Protein AF-A0A3D4A740-F1 (afdb_monomer)

Sequence (119 aa):
MRQAYQTVLFDRQKVVVRFELNVTKEKKTIYECRATPVDTNEVTMMVSSVAIEDNQPRNITGREAECLRHLIGGLHTKGIAKAMNVKTTTINTYKQRLKEKLGVDSLAGLIAWGCRHLV

Nearest PDB structures (foldseek):
  1je8-assembly2_E  TM=8.783E-01  e=1.869E-03  Escherichia coli
  7ve5-assembly1_B  TM=9.487E-01  e=5.055E-03  Staphylococcus aureus
  7x1k-assembly1_B  TM=9.678E-01  e=7.615E-03  Listeria monocytogenes
  7dwm-assembly1_B  TM=5.418E-01  e=6.651E-05  Hapunavirus VP882
  6cbq-assembly1_A  TM=8.648E-01  e=2.926E-02  Pseudomonas aeruginosa

pLDDT: mean 74.57, std 20.04, range [27.8, 98.25]

Mean predicted aligned error: 14.2 Å

Structure (mmCIF, N/CA/C/O backbone):
data_AF-A0A3D4A740-F1
#
_entry.id   AF-A0A3D4A740-F1
#
loop_
_atom_site.group_PDB
_atom_site.id
_atom_site.type_symbol
_atom_site.label_atom_id
_atom_site.label_alt_id
_atom_site.label_comp_id
_atom_site.label_asym_id
_atom_site.label_entity_id
_atom_site.label_seq_id
_atom_site.pdbx_PDB_ins_code
_atom_site.Cartn_x
_atom_site.Cartn_y
_atom_site.Cartn_z
_atom_site.occupancy
_atom_site.B_iso_or_equiv
_atom_site.auth_seq_id
_atom_site.auth_comp_id
_atom_site.auth_asym_id
_atom_site.auth_atom_id
_atom_site.pdbx_PDB_model_num
ATOM 1 N N . MET A 1 1 ? -37.750 21.328 15.761 1.00 37.72 1 MET A N 1
ATOM 2 C CA . MET A 1 1 ? -37.797 19.963 16.337 1.00 37.72 1 MET A CA 1
ATOM 3 C C . MET A 1 1 ? -37.589 18.962 15.206 1.00 37.72 1 MET A C 1
ATOM 5 O O . MET A 1 1 ? -38.012 19.238 14.095 1.00 37.72 1 MET A O 1
ATOM 9 N N . ARG A 1 2 ? -36.838 17.892 15.474 1.00 36.72 2 ARG A N 1
ATOM 10 C CA . ARG A 1 2 ? -36.145 16.997 14.528 1.00 36.72 2 ARG A CA 1
ATOM 11 C C . ARG A 1 2 ? -37.059 16.377 13.452 1.00 36.72 2 ARG A C 1
ATOM 13 O O . ARG A 1 2 ? -37.824 15.472 13.754 1.00 36.72 2 ARG A 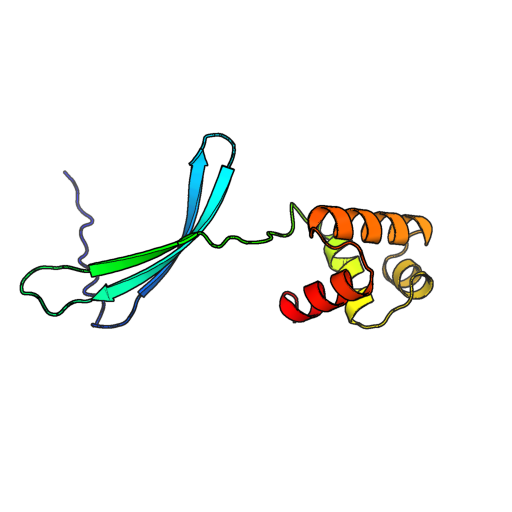O 1
ATOM 20 N N . GLN A 1 3 ? -36.912 16.809 12.199 1.00 40.47 3 GLN A N 1
ATOM 21 C CA . GLN A 1 3 ? -37.347 16.063 11.014 1.00 40.47 3 GLN A CA 1
ATOM 22 C C . GLN A 1 3 ? -36.110 15.438 10.369 1.00 40.47 3 GLN A C 1
ATOM 24 O O . GLN A 1 3 ? -35.310 16.167 9.796 1.00 40.47 3 GLN A O 1
ATOM 29 N N . ALA A 1 4 ? -35.941 14.122 10.520 1.00 27.80 4 ALA A N 1
ATOM 30 C CA . ALA A 1 4 ? -35.197 13.244 9.603 1.00 27.80 4 ALA A CA 1
ATOM 31 C C . ALA A 1 4 ? -35.180 11.801 10.148 1.00 27.80 4 ALA A C 1
ATOM 33 O O . ALA A 1 4 ? -34.136 11.165 10.229 1.00 27.80 4 ALA A O 1
ATOM 34 N N . TYR A 1 5 ? -36.338 11.271 10.544 1.00 35.66 5 TYR A N 1
ATOM 35 C CA . TYR A 1 5 ? -36.530 9.820 10.589 1.00 35.66 5 TYR A CA 1
ATOM 36 C C . TYR A 1 5 ? -37.303 9.474 9.328 1.00 35.66 5 TYR A C 1
ATOM 38 O O . TYR A 1 5 ? -38.471 9.103 9.366 1.00 35.66 5 TYR A O 1
ATOM 46 N N . GLN A 1 6 ? -36.676 9.716 8.177 1.00 34.28 6 GLN A N 1
ATOM 47 C CA . GLN A 1 6 ? -37.124 9.039 6.979 1.00 34.28 6 GLN A CA 1
ATOM 48 C C . GLN A 1 6 ? -36.745 7.590 7.243 1.00 34.28 6 GLN A C 1
ATOM 50 O O . GLN A 1 6 ? -35.576 7.221 7.152 1.00 34.28 6 GLN A O 1
ATOM 55 N N . THR A 1 7 ? -37.716 6.825 7.739 1.00 41.31 7 THR A N 1
ATOM 56 C CA . THR A 1 7 ? -37.649 5.377 7.820 1.00 41.31 7 THR A CA 1
ATOM 57 C C . THR A 1 7 ? -37.305 4.930 6.415 1.00 41.31 7 THR A C 1
ATOM 59 O O . THR A 1 7 ? -38.169 4.848 5.544 1.00 41.31 7 THR A O 1
ATOM 62 N N . VAL A 1 8 ? -36.014 4.726 6.162 1.00 43.22 8 VAL A N 1
ATOM 63 C CA . VAL A 1 8 ? -35.575 3.902 5.057 1.00 43.22 8 VAL A CA 1
ATOM 64 C C . VAL A 1 8 ? -36.129 2.549 5.460 1.00 43.22 8 VAL A C 1
ATOM 66 O O . VAL A 1 8 ? -35.555 1.853 6.292 1.00 43.22 8 VAL A O 1
ATOM 69 N N . LEU A 1 9 ? -37.344 2.249 5.004 1.00 45.50 9 LEU A N 1
ATOM 70 C CA . LEU A 1 9 ? -37.853 0.895 4.947 1.00 45.50 9 LEU A CA 1
ATOM 71 C C . LEU A 1 9 ? -36.880 0.202 4.002 1.00 45.50 9 LEU A C 1
ATOM 73 O O . LEU A 1 9 ? -37.057 0.207 2.790 1.00 45.50 9 LEU A O 1
ATOM 77 N N . PHE A 1 10 ? -35.754 -0.243 4.561 1.00 53.28 10 PHE A N 1
ATOM 78 C CA . PHE A 1 10 ? -34.806 -1.102 3.887 1.00 53.28 10 PHE A CA 1
ATOM 79 C C . PHE A 1 10 ? -35.656 -2.258 3.398 1.00 53.28 10 PHE A C 1
ATOM 81 O O . PHE A 1 10 ? -36.291 -2.907 4.224 1.00 53.28 10 PHE A O 1
ATOM 88 N N . ASP A 1 11 ? -35.767 -2.393 2.079 1.00 55.94 11 ASP A N 1
ATOM 89 C CA . ASP A 1 11 ? -36.795 -3.128 1.327 1.00 55.94 11 ASP A CA 1
ATOM 90 C C . ASP A 1 11 ? -36.714 -4.654 1.537 1.00 55.94 11 ASP A C 1
ATOM 92 O O . ASP A 1 11 ? -36.533 -5.443 0.616 1.00 55.94 11 ASP A O 1
ATOM 96 N N . ARG A 1 12 ? -36.635 -5.072 2.803 1.00 57.72 12 ARG A N 1
ATOM 97 C CA . ARG A 1 12 ? -36.072 -6.334 3.293 1.00 57.72 12 ARG A CA 1
ATOM 98 C C . ARG A 1 12 ? -34.690 -6.678 2.721 1.00 57.72 12 ARG A C 1
ATOM 100 O O . ARG A 1 12 ? -34.198 -7.791 2.893 1.00 57.72 12 ARG A O 1
ATOM 107 N N . GLN A 1 13 ? -34.027 -5.719 2.079 1.00 59.94 13 GLN A N 1
ATOM 108 C CA . GLN A 1 13 ? -32.718 -5.911 1.483 1.00 59.94 13 GLN A CA 1
ATOM 109 C C . GLN A 1 13 ? -31.620 -5.758 2.530 1.00 59.94 13 GLN A C 1
ATOM 111 O O . GLN A 1 13 ? -31.665 -4.898 3.412 1.00 59.94 13 GLN A O 1
ATOM 116 N N . LYS A 1 14 ? -30.602 -6.607 2.405 1.00 58.19 14 LYS A N 1
ATOM 117 C CA . LYS A 1 14 ? -29.389 -6.533 3.213 1.00 58.19 14 LYS A CA 1
ATOM 118 C C . LYS A 1 14 ? -28.687 -5.200 2.969 1.00 58.19 14 LYS A C 1
ATOM 120 O O . LYS A 1 14 ? -28.406 -4.843 1.828 1.00 58.19 14 LYS A O 1
ATOM 125 N N . VAL A 1 15 ? -28.316 -4.526 4.051 1.00 66.81 15 VAL A N 1
ATOM 126 C CA . VAL A 1 15 ? -27.573 -3.266 3.994 1.00 66.81 15 VAL A 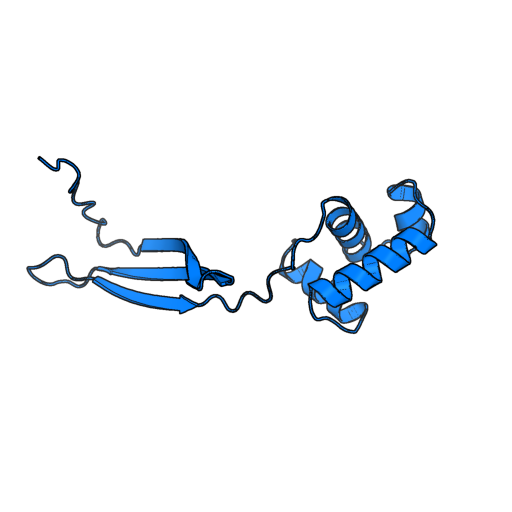CA 1
ATOM 127 C C . VAL A 1 15 ? -26.148 -3.522 4.447 1.00 66.81 15 VAL A C 1
ATOM 129 O O . VAL A 1 15 ? -25.911 -4.123 5.498 1.00 66.81 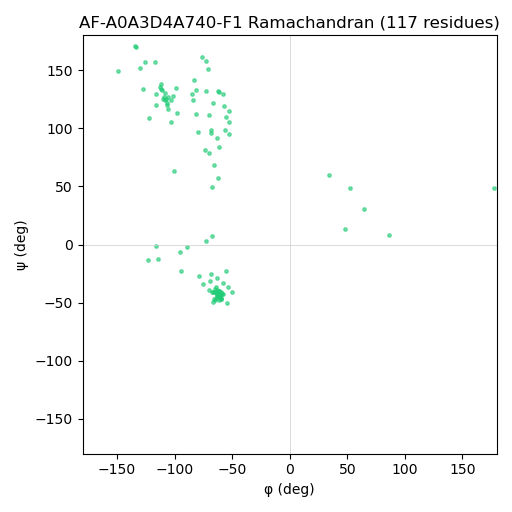15 VAL A O 1
ATOM 132 N N . VAL A 1 16 ? -25.190 -3.055 3.654 1.00 58.81 16 VAL A N 1
ATOM 133 C CA . VAL A 1 16 ? -23.776 -3.047 4.028 1.00 58.81 16 VAL A CA 1
ATOM 134 C C . VAL A 1 16 ? -23.326 -1.598 4.095 1.00 58.81 16 VAL A C 1
ATOM 136 O O . VAL A 1 16 ? -23.398 -0.881 3.101 1.00 58.81 16 VAL A O 1
ATOM 139 N N . VAL A 1 17 ? -22.872 -1.167 5.270 1.00 67.25 17 VAL A N 1
ATOM 140 C CA . VAL A 1 17 ? -22.371 0.192 5.498 1.00 67.25 17 VAL A CA 1
ATOM 141 C C . VAL A 1 17 ? -20.899 0.107 5.872 1.00 67.25 17 VAL A C 1
ATOM 143 O O . VAL A 1 17 ? -20.524 -0.645 6.772 1.00 67.25 17 VAL A O 1
ATOM 146 N N . ARG A 1 18 ? -20.068 0.891 5.183 1.00 63.03 18 ARG A N 1
ATOM 147 C CA . ARG A 1 18 ? -18.654 1.085 5.514 1.00 63.03 18 ARG A CA 1
ATOM 148 C C . ARG A 1 18 ? -18.462 2.492 6.042 1.00 63.03 18 ARG A C 1
ATOM 150 O O . ARG A 1 18 ? -18.868 3.445 5.383 1.00 63.03 18 ARG A O 1
ATOM 157 N N . PHE A 1 19 ? -17.864 2.623 7.217 1.00 61.53 19 PHE A N 1
ATOM 158 C CA . PHE A 1 19 ? -17.618 3.930 7.816 1.00 61.53 19 PHE A CA 1
ATOM 159 C C . PHE A 1 19 ? -16.356 3.929 8.679 1.00 61.53 19 PHE A C 1
ATOM 161 O O . PHE A 1 19 ? -15.977 2.913 9.263 1.00 61.53 19 PHE A O 1
ATOM 168 N N . GLU A 1 20 ? -15.696 5.086 8.733 1.00 63.19 20 GLU A N 1
ATOM 169 C CA . GLU A 1 20 ? -14.556 5.343 9.613 1.00 63.19 20 GLU A CA 1
ATOM 170 C C . GLU A 1 20 ? -15.049 5.764 10.999 1.00 63.19 20 GLU A C 1
ATOM 172 O O . GLU A 1 20 ? -15.766 6.756 11.137 1.00 63.19 20 GLU A O 1
ATOM 177 N N . LEU A 1 21 ? -14.618 5.049 12.037 1.00 69.75 21 LEU A N 1
ATOM 178 C CA . LEU A 1 21 ? -14.822 5.440 13.429 1.00 69.75 21 LEU A CA 1
ATOM 179 C C . LEU A 1 21 ? -13.490 5.833 14.064 1.00 69.75 21 LEU A C 1
ATOM 181 O O . LEU A 1 21 ? -12.510 5.090 13.998 1.00 69.75 21 LEU A O 1
ATOM 185 N N . ASN A 1 22 ? -13.478 6.973 14.754 1.00 67.75 22 ASN A N 1
ATOM 186 C CA . ASN A 1 22 ? -12.419 7.292 15.708 1.00 67.75 22 ASN A CA 1
ATOM 187 C C . ASN A 1 22 ? -12.722 6.529 17.004 1.00 67.75 22 ASN A C 1
ATOM 189 O O . ASN A 1 22 ? -13.546 6.970 17.802 1.00 67.75 22 ASN A O 1
ATOM 193 N N . VAL A 1 23 ? -12.103 5.363 17.188 1.00 65.62 23 VAL A N 1
ATOM 194 C CA . VAL A 1 23 ? -12.317 4.530 18.387 1.00 65.62 23 VAL A CA 1
ATOM 195 C C . VAL A 1 23 ? -11.576 5.130 19.583 1.00 65.62 23 VAL A C 1
ATOM 197 O O . VAL A 1 23 ? -12.052 5.084 20.713 1.00 65.62 23 VAL A O 1
ATOM 200 N N . THR A 1 24 ? -10.422 5.747 19.326 1.00 62.94 24 THR A N 1
ATOM 201 C CA . THR A 1 24 ? -9.674 6.567 20.286 1.00 62.94 24 THR A CA 1
ATOM 202 C C . THR A 1 24 ? -9.232 7.867 19.612 1.00 62.94 24 THR A C 1
ATOM 204 O O . THR A 1 24 ? -9.343 8.005 18.393 1.00 62.94 24 THR A O 1
ATOM 207 N N . LYS A 1 25 ? -8.694 8.824 20.385 1.00 60.25 25 LYS A N 1
ATOM 208 C CA . LYS A 1 25 ? -8.155 10.089 19.844 1.00 60.25 25 LYS A CA 1
ATOM 209 C C . LYS A 1 25 ? -7.088 9.889 18.757 1.00 60.25 25 LYS A C 1
ATOM 211 O O . LYS A 1 25 ? -6.883 10.787 17.950 1.00 60.25 25 LYS A O 1
ATOM 216 N N . GLU A 1 26 ? -6.430 8.733 18.740 1.00 54.38 26 GLU A N 1
ATOM 217 C CA . GLU A 1 26 ? -5.280 8.450 17.875 1.00 54.38 26 GLU A CA 1
ATOM 218 C C . GLU A 1 26 ? -5.550 7.353 16.838 1.00 54.38 26 GLU A C 1
ATOM 220 O O . GLU A 1 26 ? -4.766 7.189 15.905 1.00 54.38 26 GLU A O 1
ATOM 225 N N . LYS A 1 27 ? -6.649 6.596 16.970 1.00 53.47 27 LYS A N 1
ATOM 226 C CA . LYS A 1 27 ? -6.921 5.425 16.131 1.00 53.47 27 LYS A CA 1
ATOM 227 C C . LYS A 1 27 ? -8.253 5.552 15.401 1.00 53.47 27 LYS A C 1
ATOM 229 O O . LYS A 1 27 ? -9.328 5.412 15.992 1.00 53.47 27 LYS A O 1
ATOM 234 N N . LYS A 1 28 ? -8.150 5.752 14.088 1.00 63.56 28 LYS A N 1
ATOM 235 C CA . LYS A 1 28 ? -9.233 5.536 13.128 1.00 63.56 28 LYS A CA 1
ATOM 236 C C . LYS A 1 28 ? -9.263 4.073 12.713 1.00 63.56 28 LYS A C 1
ATOM 238 O O . LYS A 1 28 ? -8.237 3.538 12.303 1.00 63.56 28 LYS A O 1
ATOM 243 N N . THR A 1 29 ? -10.434 3.456 12.786 1.00 61.34 29 THR A N 1
ATOM 244 C CA . THR A 1 29 ? -10.661 2.092 12.302 1.00 61.34 29 THR A CA 1
ATOM 245 C C . THR A 1 29 ? -11.863 2.105 11.364 1.00 61.34 29 THR A C 1
ATOM 247 O O . THR A 1 29 ? -12.892 2.708 11.682 1.00 61.34 29 THR A O 1
ATOM 250 N N . ILE A 1 30 ? -11.739 1.454 10.206 1.00 65.62 30 ILE A N 1
ATOM 251 C CA . ILE A 1 30 ? -12.872 1.233 9.306 1.00 65.62 30 ILE A CA 1
ATOM 252 C C . ILE A 1 30 ? -13.668 0.037 9.812 1.00 65.62 30 ILE A C 1
ATOM 254 O O . ILE A 1 30 ? -13.115 -1.020 10.116 1.00 65.62 30 ILE A O 1
ATOM 258 N N . TYR A 1 31 ? -14.982 0.201 9.864 1.00 67.38 31 TYR A N 1
ATOM 259 C CA . TYR A 1 31 ? -15.905 -0.872 10.189 1.00 67.38 31 TYR A CA 1
ATOM 260 C C . TYR A 1 31 ? -16.754 -1.209 8.969 1.00 67.38 31 TYR A C 1
ATOM 262 O O . TYR A 1 31 ? -17.264 -0.317 8.287 1.00 67.38 31 TYR A O 1
ATOM 270 N N . GLU A 1 32 ? -16.910 -2.508 8.706 1.00 66.31 32 GLU A N 1
ATOM 271 C CA . GLU A 1 32 ? -17.982 -3.010 7.852 1.00 66.31 32 GLU A CA 1
ATOM 272 C C . GLU A 1 32 ? -19.114 -3.477 8.766 1.00 66.31 32 GLU A C 1
ATOM 274 O O . GLU A 1 32 ? -18.975 -4.441 9.524 1.00 66.31 32 GLU A O 1
ATOM 279 N N . CYS A 1 33 ? -20.241 -2.777 8.694 1.00 68.69 33 CYS A N 1
ATOM 280 C CA . CYS A 1 33 ? -21.463 -3.171 9.370 1.00 68.69 33 CYS A CA 1
ATOM 281 C C . CYS A 1 33 ? -22.404 -3.808 8.364 1.00 68.69 33 CYS A C 1
ATOM 283 O O . CYS A 1 33 ? -22.727 -3.229 7.324 1.00 68.69 33 CYS A O 1
ATOM 285 N N . ARG A 1 34 ? -22.870 -5.006 8.704 1.00 65.31 34 ARG A N 1
ATOM 286 C CA . ARG A 1 34 ? -23.930 -5.693 7.973 1.00 65.31 34 ARG A CA 1
ATOM 287 C C . ARG A 1 34 ? -25.181 -5.634 8.826 1.00 65.31 34 ARG A C 1
ATOM 289 O O . ARG A 1 34 ? -25.173 -6.134 9.950 1.00 65.31 34 ARG A O 1
ATOM 296 N N . ALA A 1 35 ? -26.224 -5.017 8.289 1.00 71.81 35 ALA A N 1
ATOM 297 C CA . ALA A 1 35 ? -27.538 -4.999 8.902 1.00 71.81 35 ALA A CA 1
ATOM 298 C C . ALA A 1 35 ? -28.469 -5.888 8.080 1.00 71.81 35 ALA A C 1
ATOM 300 O O . ALA A 1 35 ? -28.610 -5.711 6.864 1.00 71.81 35 ALA A O 1
ATOM 301 N N . THR A 1 36 ? -29.074 -6.864 8.752 1.00 66.00 36 THR A N 1
ATOM 302 C CA . THR A 1 36 ? -30.130 -7.694 8.169 1.00 66.00 36 THR A CA 1
ATOM 303 C C . THR A 1 36 ? -31.440 -7.327 8.860 1.00 66.00 36 THR A C 1
ATOM 305 O O . THR A 1 36 ? -31.472 -7.344 10.097 1.00 66.00 36 THR A O 1
ATOM 308 N N . PRO A 1 37 ? -32.489 -6.950 8.108 1.00 61.66 37 PRO A N 1
ATOM 309 C CA . PRO A 1 37 ? -33.800 -6.714 8.693 1.00 61.66 37 PRO A CA 1
ATOM 310 C C . PRO A 1 37 ? -34.317 -8.020 9.303 1.00 61.66 37 PRO A C 1
ATOM 312 O O . PRO A 1 37 ? -34.225 -9.076 8.677 1.00 61.66 37 PRO A O 1
ATOM 315 N N . VAL A 1 38 ? -34.811 -7.952 10.537 1.00 63.38 38 VAL A N 1
ATOM 316 C CA . VAL A 1 38 ? -35.468 -9.077 11.209 1.00 63.38 38 VAL A CA 1
ATOM 317 C C . VAL A 1 38 ? -36.973 -8.869 11.069 1.00 63.38 38 VAL A C 1
ATOM 319 O O . VAL A 1 38 ? -37.452 -7.751 11.247 1.00 63.38 38 VAL A O 1
ATOM 322 N N . ASP A 1 39 ? -37.719 -9.917 10.715 1.00 60.09 39 ASP A N 1
ATOM 323 C CA . ASP A 1 39 ? -39.183 -9.852 10.636 1.00 60.09 39 ASP A CA 1
ATOM 324 C C . ASP A 1 39 ? -39.777 -9.830 12.055 1.00 60.09 39 ASP A C 1
ATOM 326 O O . ASP A 1 39 ? -40.191 -10.847 12.611 1.00 60.09 39 ASP A O 1
ATOM 330 N N . THR A 1 40 ? -39.788 -8.648 12.661 1.00 58.72 40 THR A N 1
ATOM 331 C CA . THR A 1 40 ? -40.476 -8.337 13.916 1.00 58.72 40 THR A CA 1
ATOM 332 C C . THR A 1 40 ? -41.407 -7.141 13.702 1.00 58.72 40 THR A C 1
ATOM 334 O O . THR A 1 40 ? -41.209 -6.338 12.794 1.00 58.72 40 THR A O 1
ATOM 337 N N . ASN A 1 41 ? -42.436 -6.989 14.546 1.00 57.97 41 ASN A N 1
ATOM 338 C CA . ASN A 1 41 ? -43.373 -5.847 14.503 1.00 57.97 41 ASN A CA 1
ATOM 339 C C . ASN A 1 41 ? -42.728 -4.495 14.891 1.00 57.97 41 ASN A C 1
ATOM 341 O O . ASN A 1 41 ? -43.416 -3.486 15.025 1.00 57.97 41 ASN A O 1
ATOM 345 N N . GLU A 1 42 ? -41.409 -4.471 15.063 1.00 52.88 42 GLU A N 1
ATOM 346 C CA . GLU A 1 42 ? -40.591 -3.310 15.379 1.00 52.88 42 GLU A CA 1
ATOM 347 C C . GLU A 1 42 ? -39.421 -3.268 14.391 1.00 52.88 42 GLU A C 1
ATOM 349 O O . GLU A 1 42 ? -38.988 -4.306 13.894 1.00 52.88 42 GLU A O 1
ATOM 354 N N . VAL A 1 43 ? -38.889 -2.076 14.099 1.00 54.47 43 VAL A N 1
ATOM 355 C CA . VAL A 1 43 ? -37.701 -1.916 13.241 1.00 54.47 43 VAL A CA 1
ATOM 356 C C . VAL A 1 43 ? -36.473 -2.433 14.000 1.00 54.47 43 VAL A C 1
ATOM 358 O O . VAL A 1 43 ? -35.703 -1.667 14.575 1.00 54.47 43 VAL A O 1
ATOM 361 N N . THR A 1 44 ? -36.310 -3.754 14.042 1.00 52.12 44 THR A N 1
ATOM 362 C CA . THR A 1 44 ? -35.207 -4.443 14.709 1.00 52.12 44 THR A CA 1
ATOM 363 C C . THR A 1 44 ? -34.208 -4.914 13.657 1.00 52.12 44 THR A C 1
ATOM 365 O O . THR A 1 44 ? -34.546 -5.629 12.714 1.00 52.12 44 THR A O 1
ATOM 368 N N . MET A 1 45 ? -32.948 -4.509 13.805 1.00 59.00 45 MET A N 1
ATOM 369 C CA . MET A 1 45 ? -31.852 -4.980 12.961 1.00 59.00 45 MET A CA 1
ATOM 370 C C . MET A 1 45 ? -30.901 -5.829 13.783 1.00 59.00 45 MET A C 1
ATOM 372 O O . MET A 1 45 ? -30.457 -5.410 14.851 1.00 59.00 45 MET A O 1
ATOM 376 N N . MET A 1 46 ? -30.510 -6.982 13.243 1.00 49.31 46 MET A N 1
ATOM 377 C CA . MET A 1 46 ? -29.308 -7.649 13.722 1.00 49.31 46 MET A CA 1
ATOM 378 C C . MET A 1 46 ? -28.112 -6.980 13.048 1.00 49.31 46 MET A C 1
ATOM 380 O O . MET A 1 46 ? -27.950 -7.055 11.826 1.00 49.31 46 MET A O 1
ATOM 384 N N . VAL A 1 47 ? -27.307 -6.285 13.850 1.00 57.59 47 VAL A N 1
ATOM 385 C CA . VAL A 1 47 ? -26.097 -5.601 13.394 1.00 57.59 47 VAL A CA 1
ATOM 386 C C . VAL A 1 47 ? -24.893 -6.399 13.861 1.00 57.59 47 VAL A C 1
ATOM 388 O O . VAL A 1 47 ? -24.646 -6.526 15.056 1.00 57.59 47 VAL A O 1
ATOM 391 N N . SER A 1 48 ? -24.122 -6.915 12.909 1.00 53.66 48 SER A N 1
ATOM 392 C CA . SER A 1 48 ? -22.781 -7.430 13.177 1.00 53.66 48 SER A CA 1
ATOM 393 C C . SER A 1 48 ? -21.766 -6.446 12.609 1.00 53.66 48 SER A C 1
ATOM 395 O O . SER A 1 48 ? -21.780 -6.173 11.403 1.00 53.66 48 SER A O 1
ATOM 397 N N . SER A 1 49 ? -20.888 -5.931 13.464 1.00 52.44 49 SER A N 1
ATOM 398 C CA . SER A 1 49 ? -19.732 -5.138 13.057 1.00 52.44 49 SER A CA 1
ATOM 399 C C . SER A 1 49 ? -18.477 -5.980 13.199 1.00 52.44 49 SER A C 1
ATOM 401 O O . SER A 1 49 ? -18.199 -6.494 14.284 1.00 52.44 49 SER A O 1
ATOM 403 N N . VAL A 1 50 ? -17.696 -6.076 12.132 1.00 58.34 50 VAL A N 1
ATOM 404 C CA . VAL A 1 50 ? -16.328 -6.583 12.219 1.00 58.34 50 VAL A CA 1
ATOM 405 C C . VAL A 1 50 ? -15.428 -5.370 12.042 1.00 58.34 50 VAL A C 1
ATOM 407 O O . VAL A 1 50 ? -15.594 -4.611 11.082 1.00 58.34 50 VAL A O 1
ATOM 410 N N . ALA A 1 51 ? -14.523 -5.143 12.999 1.00 53.31 51 ALA A N 1
ATOM 411 C CA . ALA A 1 51 ? -13.417 -4.233 12.753 1.00 53.31 51 ALA A CA 1
ATOM 412 C C . ALA A 1 51 ? -12.712 -4.785 11.524 1.00 53.31 51 ALA A C 1
ATOM 414 O O . ALA A 1 51 ? -12.263 -5.933 11.542 1.00 53.31 51 ALA A O 1
ATOM 415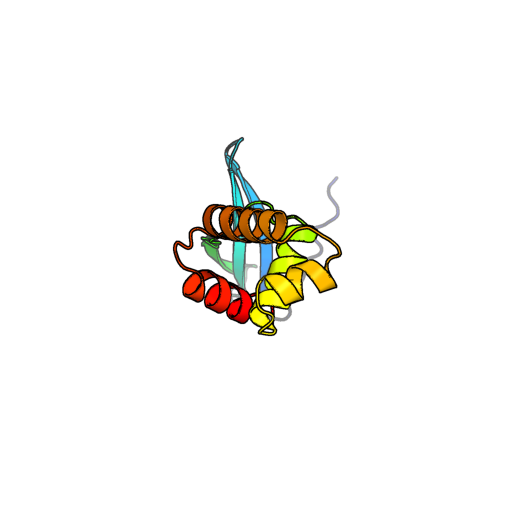 N N . ILE A 1 52 ? -12.659 -4.009 10.446 1.00 57.06 52 ILE A N 1
ATOM 416 C CA . ILE A 1 52 ? -11.740 -4.368 9.388 1.00 57.06 52 ILE A CA 1
ATOM 417 C C . ILE A 1 52 ? -10.387 -4.128 10.048 1.00 57.06 52 ILE A C 1
ATOM 419 O O . ILE A 1 52 ? -9.955 -2.984 10.201 1.00 57.06 52 ILE A O 1
ATOM 423 N N . GLU A 1 53 ? -9.763 -5.207 10.537 1.00 51.03 53 GLU A N 1
ATOM 424 C CA . GLU A 1 53 ? -8.324 -5.273 10.775 1.00 51.03 53 GLU A CA 1
ATOM 425 C C . GLU A 1 53 ? -7.675 -5.187 9.409 1.00 51.03 53 GLU A C 1
ATOM 427 O O . GLU A 1 53 ? -7.173 -6.127 8.801 1.00 51.03 53 GLU A O 1
ATOM 432 N N . ASP A 1 54 ? -7.841 -4.003 8.867 1.00 47.62 54 ASP A N 1
ATOM 433 C CA . ASP A 1 54 ? -7.278 -3.588 7.645 1.00 47.62 54 ASP A CA 1
ATOM 434 C C . ASP A 1 54 ? -5.811 -3.479 8.033 1.00 47.62 54 ASP A C 1
ATOM 436 O O . ASP A 1 54 ? -5.405 -2.662 8.871 1.00 47.62 54 ASP A O 1
ATOM 440 N N . ASN A 1 55 ? -5.012 -4.383 7.475 1.00 46.19 55 ASN A N 1
ATOM 441 C CA . ASN A 1 55 ? -3.590 -4.172 7.290 1.00 46.19 55 ASN A CA 1
ATOM 442 C C . ASN A 1 55 ? -3.433 -2.964 6.347 1.00 46.19 55 ASN A C 1
ATOM 444 O O . ASN A 1 55 ? -2.891 -3.097 5.246 1.00 46.19 55 ASN A O 1
ATOM 448 N N . GLN A 1 56 ? -4.017 -1.818 6.747 1.00 50.25 56 GLN A N 1
ATOM 449 C CA . GLN A 1 56 ? -4.223 -0.662 5.910 1.00 50.25 56 GLN A CA 1
ATOM 450 C C . GLN A 1 56 ? -2.856 -0.282 5.431 1.00 50.25 56 GLN A C 1
ATOM 452 O O . GLN A 1 56 ? -1.957 -0.121 6.265 1.00 50.25 56 GLN A O 1
ATOM 457 N N . PRO A 1 57 ? -2.695 -0.098 4.119 1.00 50.78 57 PRO A N 1
ATOM 458 C CA . PRO A 1 57 ? -1.509 0.524 3.599 1.00 50.78 57 PRO A CA 1
ATOM 459 C C . PRO A 1 57 ? -1.371 1.888 4.262 1.00 50.78 57 PRO A C 1
ATOM 461 O O . PRO A 1 57 ? -2.025 2.854 3.871 1.00 50.78 57 PRO A O 1
ATOM 464 N N . ARG A 1 58 ? -0.529 1.948 5.298 1.00 59.91 58 ARG A N 1
ATOM 465 C CA . ARG A 1 58 ? -0.233 3.152 6.068 1.00 59.91 58 ARG A CA 1
ATOM 466 C C . ARG A 1 58 ? 0.172 4.231 5.076 1.00 59.91 58 ARG A C 1
ATOM 468 O O . ARG A 1 58 ? 1.275 4.153 4.548 1.00 59.91 58 ARG A O 1
ATOM 475 N N . ASN A 1 59 ? -0.696 5.206 4.799 1.00 71.06 59 ASN A N 1
ATOM 476 C CA . ASN A 1 59 ? -0.407 6.379 3.965 1.00 71.06 59 ASN A CA 1
ATOM 477 C C . ASN A 1 59 ? 0.560 6.092 2.794 1.00 71.06 59 ASN A C 1
ATOM 479 O O . ASN A 1 59 ? 1.664 6.653 2.732 1.00 71.06 59 ASN A O 1
ATOM 483 N N . ILE A 1 60 ? 0.198 5.178 1.885 1.00 86.12 60 ILE A N 1
ATOM 484 C CA . ILE A 1 60 ? 0.963 5.010 0.644 1.00 86.12 60 ILE A CA 1
ATOM 485 C C . ILE A 1 60 ? 0.780 6.280 -0.186 1.00 86.12 60 ILE A C 1
ATOM 487 O O . ILE A 1 60 ? -0.332 6.680 -0.520 1.00 86.12 60 ILE A O 1
ATOM 491 N N . THR A 1 61 ? 1.889 6.933 -0.508 1.00 88.19 61 THR A N 1
ATOM 492 C CA . THR A 1 61 ? 1.893 8.133 -1.348 1.00 88.19 61 THR A CA 1
ATOM 493 C C . THR A 1 61 ? 1.612 7.767 -2.805 1.00 88.19 61 THR A C 1
ATOM 495 O O . THR A 1 61 ? 1.890 6.649 -3.241 1.00 88.19 61 THR A O 1
ATOM 498 N 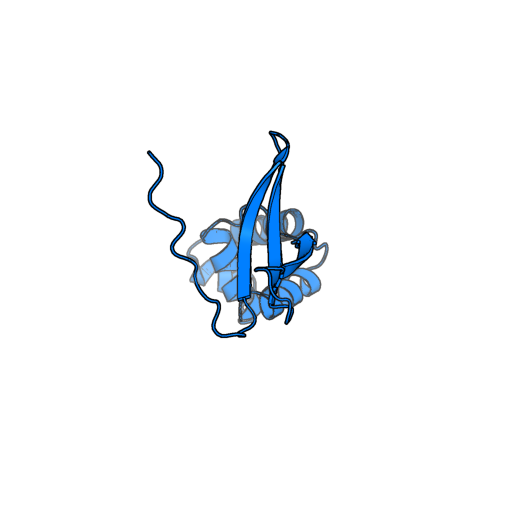N . GLY A 1 62 ? 1.146 8.728 -3.610 1.00 89.06 62 GLY A N 1
ATOM 499 C CA . GLY A 1 62 ? 0.899 8.495 -5.040 1.00 89.06 62 GLY A CA 1
ATOM 500 C C . GLY A 1 62 ? 2.112 7.919 -5.790 1.00 89.06 62 GLY A C 1
ATOM 501 O O . GLY A 1 62 ? 1.949 7.027 -6.620 1.00 89.06 62 GLY A O 1
ATOM 502 N N . ARG A 1 63 ? 3.333 8.353 -5.437 1.00 93.81 63 ARG A N 1
ATOM 503 C CA . ARG A 1 63 ? 4.589 7.841 -6.016 1.00 93.81 63 ARG A CA 1
ATOM 504 C C . ARG A 1 63 ? 4.910 6.407 -5.597 1.00 93.81 63 ARG A C 1
ATOM 506 O O . ARG A 1 63 ? 5.374 5.620 -6.415 1.00 93.81 63 ARG A O 1
ATOM 513 N N . GLU A 1 64 ? 4.657 6.046 -4.344 1.00 93.62 64 GLU A N 1
ATOM 514 C CA . GLU A 1 64 ? 4.836 4.667 -3.877 1.00 93.62 64 GLU A CA 1
ATOM 515 C C . GLU A 1 64 ? 3.812 3.729 -4.538 1.00 93.62 64 GLU A C 1
ATOM 517 O O . GLU A 1 64 ? 4.181 2.645 -4.987 1.00 93.62 64 GLU A O 1
ATOM 522 N N . ALA A 1 65 ? 2.557 4.167 -4.690 1.00 92.44 65 ALA A N 1
ATOM 523 C CA . ALA A 1 65 ? 1.528 3.410 -5.405 1.00 92.44 65 ALA A CA 1
ATOM 524 C C . ALA A 1 65 ? 1.871 3.222 -6.895 1.00 92.44 65 ALA A C 1
ATOM 526 O O . ALA A 1 65 ? 1.702 2.133 -7.438 1.00 92.44 65 ALA A O 1
ATOM 527 N N . GLU A 1 66 ? 2.392 4.259 -7.556 1.00 95.56 66 GLU A N 1
ATOM 528 C CA . GLU A 1 66 ? 2.895 4.185 -8.934 1.00 95.56 66 GLU A CA 1
ATOM 529 C C . GLU A 1 66 ? 4.038 3.164 -9.070 1.00 95.56 66 GLU A C 1
ATOM 531 O O . GLU A 1 66 ? 3.987 2.286 -9.933 1.00 95.56 66 GLU A O 1
ATOM 536 N N . CYS A 1 67 ? 5.020 3.204 -8.161 1.00 96.50 67 CYS A N 1
ATOM 537 C CA . CYS A 1 67 ? 6.105 2.223 -8.112 1.00 96.50 67 CYS A CA 1
ATOM 538 C C . CYS A 1 67 ? 5.581 0.790 -7.932 1.00 96.50 67 CYS A C 1
ATOM 540 O O . CYS A 1 67 ? 6.080 -0.134 -8.578 1.00 96.50 67 CYS A O 1
ATOM 542 N N . LEU A 1 68 ? 4.593 0.595 -7.054 1.00 94.81 68 LEU A N 1
ATOM 543 C CA . LEU A 1 68 ? 3.997 -0.713 -6.797 1.00 94.81 68 LEU A CA 1
ATOM 544 C C . LEU A 1 68 ? 3.246 -1.245 -8.025 1.00 94.81 68 LEU A C 1
ATOM 546 O O . LEU A 1 68 ? 3.409 -2.416 -8.358 1.00 94.81 68 LEU A O 1
ATOM 550 N N . ARG A 1 69 ? 2.511 -0.391 -8.751 1.00 95.12 69 ARG A N 1
ATOM 551 C CA . ARG A 1 69 ? 1.839 -0.763 -10.010 1.00 95.12 69 ARG A CA 1
ATOM 552 C C . ARG A 1 69 ? 2.822 -1.244 -11.077 1.00 95.12 69 ARG A C 1
ATOM 554 O O . ARG A 1 69 ? 2.606 -2.287 -11.686 1.00 95.12 69 ARG A O 1
ATOM 561 N N . HIS A 1 70 ? 3.930 -0.532 -11.278 1.00 97.12 70 HIS A N 1
ATOM 562 C CA . HIS A 1 70 ? 4.959 -0.994 -12.213 1.00 97.12 70 HIS A CA 1
ATOM 563 C C . HIS A 1 70 ? 5.602 -2.311 -11.769 1.00 97.12 70 HIS A C 1
ATOM 565 O O . HIS A 1 70 ? 5.916 -3.155 -12.606 1.00 97.12 70 HIS A O 1
ATOM 571 N N . LEU A 1 71 ? 5.783 -2.496 -10.459 1.00 95.25 71 LEU A N 1
ATOM 572 C CA . LEU A 1 71 ? 6.345 -3.721 -9.906 1.00 95.25 71 LEU A CA 1
ATOM 573 C C . LEU A 1 71 ? 5.437 -4.937 -10.148 1.00 95.25 71 LEU A C 1
ATOM 575 O O . LEU A 1 71 ? 5.934 -5.956 -10.619 1.00 95.25 71 LEU A O 1
ATOM 579 N N . ILE A 1 72 ? 4.132 -4.838 -9.868 1.00 95.44 72 ILE A N 1
ATOM 580 C CA . ILE A 1 72 ? 3.178 -5.932 -10.140 1.00 95.44 72 ILE A CA 1
ATOM 581 C C . ILE A 1 72 ? 2.979 -6.164 -11.643 1.00 95.44 72 ILE A C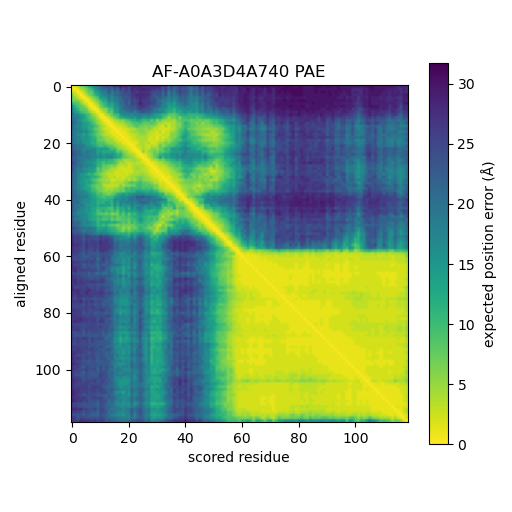 1
ATOM 583 O O . ILE A 1 72 ? 2.718 -7.286 -12.058 1.00 95.44 72 ILE A O 1
ATOM 587 N N . GLY A 1 73 ? 3.199 -5.132 -12.464 1.00 94.06 73 GLY A N 1
ATOM 588 C CA . GLY A 1 73 ? 3.278 -5.243 -13.923 1.00 94.06 73 GLY A CA 1
ATOM 589 C C . GLY A 1 73 ? 4.561 -5.908 -14.444 1.00 94.06 73 GLY A C 1
ATOM 590 O O . GLY A 1 73 ? 4.760 -5.970 -15.653 1.00 94.06 73 GLY A O 1
ATOM 591 N N . GLY A 1 74 ? 5.452 -6.377 -13.563 1.00 95.00 74 GLY A N 1
ATOM 592 C CA . GLY A 1 74 ? 6.644 -7.145 -13.931 1.00 95.00 74 GLY A CA 1
ATOM 593 C C . GLY A 1 74 ? 7.875 -6.312 -14.298 1.00 95.00 74 GLY A C 1
ATOM 594 O O . GLY A 1 74 ? 8.884 -6.870 -14.735 1.00 95.00 74 GLY A O 1
ATOM 595 N N . LEU A 1 75 ? 7.855 -4.986 -14.115 1.00 96.75 75 LEU A N 1
ATOM 596 C CA . LEU A 1 75 ? 9.037 -4.168 -14.389 1.00 96.75 75 LEU A CA 1
ATOM 597 C C . LEU A 1 75 ? 10.111 -4.389 -13.313 1.00 96.75 75 LEU A C 1
ATOM 599 O O . LEU A 1 75 ? 9.879 -4.287 -12.108 1.00 96.75 75 LEU A O 1
ATOM 603 N N . HIS A 1 76 ? 11.347 -4.611 -13.756 1.00 94.81 76 HIS A N 1
ATOM 604 C CA . HIS A 1 76 ? 12.515 -4.652 -12.878 1.00 94.81 76 HIS A CA 1
ATOM 605 C C . HIS A 1 76 ? 12.942 -3.231 -12.462 1.00 94.81 76 HIS A C 1
ATOM 607 O O . HIS A 1 76 ? 12.611 -2.249 -13.121 1.00 94.81 76 HIS A O 1
ATOM 613 N N . THR A 1 77 ? 13.730 -3.093 -11.386 1.00 96.06 77 THR A N 1
ATOM 614 C CA . THR A 1 77 ? 14.072 -1.792 -10.764 1.00 96.06 77 THR A CA 1
ATOM 615 C C . THR A 1 77 ? 14.577 -0.727 -11.750 1.00 96.06 77 THR A C 1
ATOM 617 O O . THR A 1 77 ? 14.174 0.427 -11.642 1.00 96.06 77 THR A O 1
ATOM 620 N N . LYS A 1 78 ? 15.426 -1.091 -12.726 1.00 97.31 78 LYS A N 1
ATOM 621 C CA . LYS A 1 78 ? 15.898 -0.153 -13.765 1.00 97.31 78 LYS A CA 1
ATOM 622 C C . LYS A 1 78 ? 14.768 0.303 -14.697 1.00 97.31 78 LYS A C 1
ATOM 624 O O . LYS A 1 78 ? 14.691 1.486 -15.011 1.00 97.31 78 LYS A O 1
ATOM 629 N N . GLY A 1 79 ? 13.884 -0.611 -15.094 1.00 98.19 79 GLY A N 1
ATOM 630 C CA . GLY A 1 79 ? 12.698 -0.301 -15.892 1.00 98.19 79 GLY A CA 1
ATOM 631 C C . GLY A 1 79 ? 11.738 0.638 -15.163 1.00 98.19 79 GLY A C 1
ATOM 632 O O . GLY A 1 79 ? 11.323 1.639 -15.738 1.00 98.19 79 GLY A O 1
ATOM 633 N N . ILE A 1 80 ? 11.466 0.380 -13.879 1.00 98.12 80 ILE A N 1
ATOM 634 C CA . ILE A 1 80 ? 10.629 1.261 -13.044 1.00 98.12 80 ILE A CA 1
ATOM 635 C C . ILE A 1 80 ? 11.263 2.653 -12.920 1.00 98.12 80 ILE A C 1
ATOM 637 O O . ILE A 1 80 ? 10.585 3.659 -13.095 1.00 98.12 80 ILE A O 1
ATOM 641 N N . ALA A 1 81 ? 12.572 2.721 -12.662 1.00 98.25 81 ALA A N 1
ATOM 642 C CA . ALA A 1 81 ? 13.298 3.984 -12.544 1.00 98.25 81 ALA A CA 1
ATOM 643 C C . ALA A 1 81 ? 13.184 4.831 -13.823 1.00 98.25 81 ALA A C 1
ATOM 645 O O . ALA A 1 81 ? 12.914 6.028 -13.747 1.00 98.25 81 ALA A O 1
ATOM 646 N N . LYS A 1 82 ? 13.313 4.190 -14.994 1.00 98.25 82 LYS A N 1
ATOM 647 C CA . LYS A 1 82 ? 13.113 4.834 -16.297 1.00 98.25 82 LYS A CA 1
ATOM 648 C C . LYS A 1 82 ? 11.666 5.301 -16.485 1.00 98.25 82 LYS A C 1
ATOM 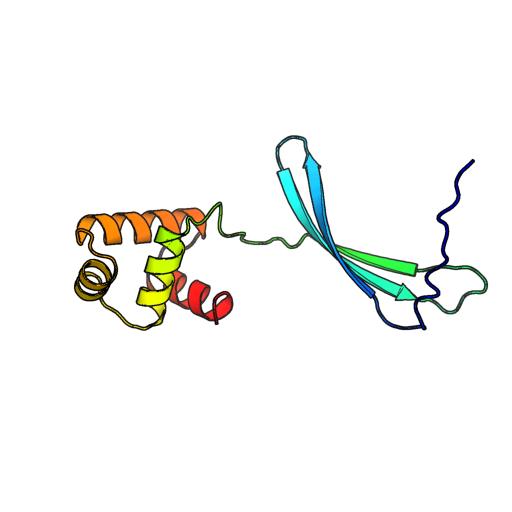650 O O . LYS A 1 82 ? 11.465 6.434 -16.903 1.00 98.25 82 LYS A O 1
ATOM 655 N N . ALA A 1 83 ? 10.682 4.460 -16.161 1.00 97.88 83 ALA A N 1
ATOM 656 C CA . ALA A 1 83 ? 9.261 4.786 -16.307 1.00 97.88 83 ALA A CA 1
ATOM 657 C C . ALA A 1 83 ? 8.838 5.973 -15.425 1.00 97.88 83 ALA A C 1
ATOM 659 O O . ALA A 1 83 ? 8.115 6.853 -15.876 1.00 97.88 83 ALA A O 1
ATOM 660 N N . MET A 1 84 ? 9.347 6.031 -14.194 1.00 97.31 84 MET A N 1
ATOM 661 C CA . MET A 1 84 ? 9.026 7.082 -13.223 1.00 97.31 84 MET A CA 1
ATOM 662 C C . MET A 1 84 ? 9.948 8.311 -13.308 1.00 97.31 84 MET A C 1
ATOM 664 O O . MET A 1 84 ? 9.758 9.259 -12.548 1.00 97.31 84 MET A O 1
ATOM 668 N N . ASN A 1 85 ? 10.954 8.299 -14.190 1.00 97.50 85 ASN A N 1
ATOM 669 C CA . ASN A 1 85 ? 11.985 9.335 -14.315 1.00 97.50 85 ASN A CA 1
ATOM 670 C C . ASN A 1 85 ? 12.700 9.668 -12.984 1.00 97.50 85 ASN A C 1
ATOM 672 O O . ASN A 1 85 ? 12.838 10.827 -12.592 1.00 97.50 85 ASN A O 1
ATOM 676 N N . VAL A 1 86 ? 13.147 8.636 -12.262 1.00 97.56 86 VAL A N 1
ATOM 677 C CA . VAL A 1 86 ? 13.895 8.763 -10.996 1.00 97.56 86 VAL A CA 1
ATOM 678 C C . VAL A 1 86 ? 15.122 7.854 -10.984 1.00 97.56 86 VAL A C 1
ATOM 680 O O . VAL A 1 86 ? 15.291 6.985 -11.837 1.00 97.56 86 VAL A O 1
ATOM 683 N N . LYS A 1 87 ? 16.003 8.018 -9.991 1.00 97.88 87 LYS A N 1
ATOM 684 C CA . LYS A 1 87 ? 17.158 7.128 -9.813 1.00 97.88 87 LYS A CA 1
ATOM 685 C C . LYS A 1 87 ? 16.708 5.746 -9.326 1.00 97.88 87 LYS A C 1
ATOM 687 O O . LYS A 1 87 ? 15.736 5.608 -8.586 1.00 97.88 87 LYS A O 1
ATOM 692 N N . THR A 1 88 ? 17.473 4.711 -9.665 1.00 97.56 88 THR A N 1
ATOM 693 C CA . THR A 1 88 ? 17.249 3.339 -9.171 1.00 97.56 88 THR A CA 1
ATOM 694 C C . THR A 1 88 ? 17.274 3.250 -7.644 1.00 97.56 88 THR A C 1
ATOM 696 O O . THR A 1 88 ? 16.516 2.478 -7.062 1.00 97.56 88 THR A O 1
ATOM 699 N N . THR A 1 89 ? 18.091 4.076 -6.985 1.00 97.38 89 THR A N 1
ATOM 700 C CA . THR A 1 89 ? 18.130 4.199 -5.523 1.00 97.38 89 THR A CA 1
ATOM 701 C C . THR A 1 89 ? 16.797 4.679 -4.954 1.00 97.38 89 THR A C 1
ATOM 703 O O . THR A 1 89 ? 16.332 4.116 -3.971 1.00 97.38 89 THR A O 1
ATOM 706 N N . THR A 1 90 ? 16.128 5.632 -5.611 1.00 97.75 90 THR A N 1
ATOM 707 C CA . THR A 1 90 ? 14.794 6.111 -5.219 1.00 97.75 90 THR A CA 1
ATOM 708 C C . THR A 1 90 ? 13.755 4.992 -5.278 1.00 97.75 90 THR A C 1
ATOM 710 O O . THR A 1 90 ? 12.944 4.864 -4.366 1.00 97.75 90 THR A O 1
ATOM 713 N N . ILE A 1 91 ? 13.813 4.130 -6.299 1.00 97.88 91 ILE A N 1
ATOM 714 C CA . ILE A 1 91 ? 12.930 2.957 -6.392 1.00 97.88 91 ILE A CA 1
ATOM 715 C C . ILE A 1 91 ? 13.189 1.971 -5.249 1.00 97.88 91 ILE A C 1
ATOM 717 O O . ILE A 1 91 ? 12.240 1.452 -4.665 1.00 97.88 91 ILE A O 1
ATOM 721 N N . ASN A 1 92 ? 14.452 1.730 -4.888 1.00 97.12 92 ASN A N 1
ATOM 722 C CA . ASN A 1 92 ? 14.776 0.894 -3.729 1.00 97.12 92 ASN A CA 1
ATOM 723 C C . ASN A 1 92 ? 14.224 1.503 -2.429 1.00 97.12 92 ASN A C 1
ATOM 725 O O . ASN A 1 92 ? 13.626 0.782 -1.632 1.00 97.12 92 ASN A O 1
ATOM 729 N N . THR A 1 93 ? 14.331 2.825 -2.257 1.00 97.25 93 THR A N 1
ATOM 730 C CA . THR A 1 93 ? 13.724 3.543 -1.128 1.00 97.25 93 THR A CA 1
ATOM 731 C C . THR A 1 93 ? 12.202 3.382 -1.103 1.00 97.25 93 THR A C 1
ATOM 733 O O . THR A 1 93 ? 11.642 3.107 -0.045 1.00 97.25 93 THR A O 1
ATOM 736 N N . TYR A 1 94 ? 11.515 3.509 -2.244 1.00 96.44 94 TYR A N 1
ATOM 737 C CA . TYR A 1 94 ? 10.065 3.296 -2.315 1.00 96.44 94 TYR A CA 1
ATOM 738 C C . TYR A 1 94 ? 9.673 1.860 -1.968 1.00 96.44 94 TYR A C 1
ATOM 740 O O . TYR A 1 94 ? 8.753 1.667 -1.182 1.00 96.44 94 TYR A O 1
ATOM 748 N N . LYS A 1 95 ? 10.394 0.851 -2.474 1.00 95.50 95 LYS A N 1
ATOM 749 C CA . LYS A 1 95 ? 10.153 -0.560 -2.128 1.00 95.50 95 LYS A CA 1
ATOM 750 C C . LYS A 1 95 ? 10.322 -0.821 -0.632 1.00 95.50 95 LYS A C 1
ATOM 752 O O . LYS A 1 95 ? 9.509 -1.533 -0.055 1.00 95.50 95 LYS A O 1
ATOM 757 N N . GLN A 1 96 ? 11.342 -0.233 -0.011 1.00 95.81 96 GLN A N 1
ATOM 758 C CA . GLN A 1 96 ? 11.577 -0.370 1.426 1.00 95.81 96 GLN A CA 1
ATOM 759 C C . GLN A 1 96 ? 10.461 0.281 2.253 1.00 95.81 96 GLN A C 1
ATOM 761 O O . GLN A 1 96 ? 9.898 -0.354 3.139 1.00 95.81 96 GLN A O 1
ATOM 766 N N . ARG A 1 97 ? 10.063 1.510 1.912 1.00 94.31 97 ARG A N 1
ATOM 767 C CA . ARG A 1 97 ? 8.952 2.193 2.595 1.00 94.31 97 ARG A CA 1
ATOM 768 C C . ARG A 1 97 ? 7.627 1.467 2.413 1.00 94.31 97 ARG A C 1
ATOM 770 O O . ARG A 1 97 ? 6.850 1.379 3.354 1.00 94.31 97 ARG A O 1
ATOM 777 N N . LEU A 1 98 ? 7.370 0.936 1.219 1.00 93.94 98 LEU A N 1
ATOM 778 C CA . LEU A 1 98 ? 6.191 0.117 0.952 1.00 93.94 98 LEU A CA 1
ATOM 779 C C . LEU A 1 98 ? 6.168 -1.120 1.849 1.00 93.94 98 LEU A C 1
ATOM 781 O O . LEU A 1 98 ? 5.149 -1.376 2.475 1.00 93.94 98 LEU A O 1
ATOM 785 N N . LYS A 1 99 ? 7.286 -1.843 1.960 1.00 92.38 99 LYS A N 1
ATOM 786 C CA . LYS A 1 99 ? 7.424 -2.992 2.864 1.00 92.38 99 LYS A CA 1
ATOM 787 C C . LYS A 1 99 ? 7.069 -2.643 4.310 1.00 92.38 99 LYS A C 1
ATOM 789 O O . LYS A 1 99 ? 6.217 -3.293 4.905 1.00 92.38 99 LYS A O 1
ATOM 794 N N . GLU A 1 100 ? 7.653 -1.568 4.833 1.00 90.69 100 GLU A N 1
ATOM 795 C CA . GLU A 1 100 ? 7.395 -1.076 6.192 1.00 90.69 100 GLU A CA 1
ATOM 796 C C . GLU A 1 100 ? 5.932 -0.652 6.395 1.00 90.69 100 GLU A C 1
ATOM 798 O O . GLU A 1 100 ? 5.313 -0.993 7.401 1.00 90.69 100 GLU A O 1
ATOM 803 N N . LYS A 1 101 ? 5.355 0.070 5.426 1.00 88.88 101 LYS A N 1
ATOM 804 C CA . LYS A 1 101 ? 3.967 0.556 5.478 1.00 88.88 101 LYS A CA 1
ATOM 805 C C . LYS A 1 101 ? 2.931 -0.559 5.366 1.00 88.88 101 LYS A C 1
ATOM 807 O O . LYS A 1 101 ? 1.849 -0.417 5.926 1.00 88.88 101 LYS A O 1
ATOM 812 N N . LEU A 1 102 ? 3.258 -1.621 4.633 1.00 87.06 102 LEU A N 1
ATOM 813 C CA . LEU A 1 102 ? 2.389 -2.767 4.354 1.00 87.06 102 LEU A CA 1
ATOM 814 C C . LEU A 1 102 ? 2.611 -3.946 5.308 1.00 87.06 102 LEU A C 1
ATOM 816 O O . LEU A 1 102 ? 1.884 -4.935 5.226 1.00 87.06 102 LEU A O 1
ATOM 820 N N . GLY A 1 103 ? 3.629 -3.868 6.171 1.00 84.69 103 GLY A N 1
ATOM 821 C CA . GLY A 1 103 ? 3.996 -4.955 7.075 1.00 84.69 103 GLY A CA 1
ATOM 822 C C . GLY A 1 103 ? 4.485 -6.211 6.349 1.00 84.69 103 GLY A C 1
ATOM 823 O O . GLY A 1 103 ? 4.272 -7.315 6.839 1.00 84.69 103 GLY A O 1
ATOM 824 N N . VAL A 1 104 ? 5.110 -6.063 5.176 1.00 88.88 104 VAL A N 1
ATOM 825 C CA . VAL A 1 104 ? 5.667 -7.184 4.401 1.00 88.88 104 VAL A CA 1
ATOM 826 C C . VAL A 1 104 ? 7.190 -7.111 4.394 1.00 88.88 104 VAL A C 1
ATOM 828 O O . VAL A 1 104 ? 7.775 -6.050 4.217 1.00 88.88 104 VAL A O 1
ATOM 831 N N . ASP A 1 105 ? 7.858 -8.243 4.556 1.00 89.44 105 ASP A N 1
ATOM 832 C CA . ASP A 1 105 ? 9.321 -8.336 4.668 1.00 89.44 105 ASP A CA 1
ATOM 833 C C . ASP A 1 105 ? 10.015 -8.623 3.321 1.00 89.44 105 ASP A C 1
ATOM 835 O O . ASP A 1 105 ? 11.176 -8.266 3.080 1.00 89.44 105 ASP A O 1
ATOM 839 N N . SER A 1 106 ? 9.284 -9.204 2.375 1.00 92.44 106 SER A N 1
ATOM 840 C CA . SER A 1 106 ? 9.816 -9.726 1.121 1.00 92.44 106 SER A CA 1
ATOM 841 C C . SER A 1 106 ? 9.267 -9.001 -0.107 1.00 92.44 106 SER A C 1
ATOM 843 O O . SER A 1 106 ? 8.212 -8.367 -0.092 1.00 92.44 106 SER A O 1
ATOM 845 N N . LEU A 1 107 ? 10.016 -9.072 -1.214 1.00 92.56 107 LEU A N 1
ATOM 846 C CA . LEU A 1 107 ? 9.539 -8.558 -2.502 1.00 92.56 107 LEU A CA 1
ATOM 847 C C . LEU A 1 107 ? 8.331 -9.362 -3.001 1.00 92.56 107 LEU A C 1
ATOM 849 O O . LEU A 1 107 ? 7.396 -8.782 -3.541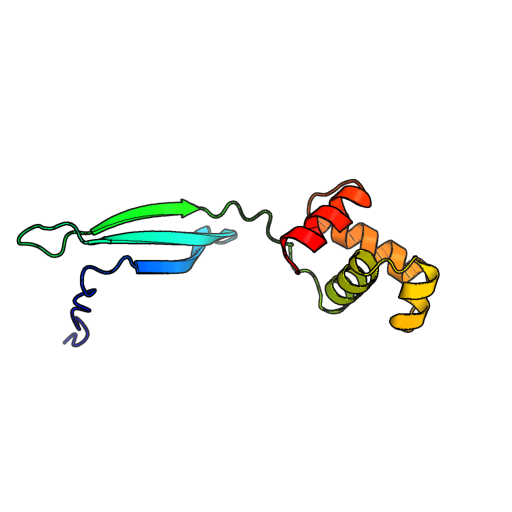 1.00 92.56 107 LEU A O 1
ATOM 853 N N . ALA A 1 108 ? 8.346 -10.680 -2.784 1.00 93.00 108 ALA A N 1
ATOM 854 C CA . ALA A 1 108 ? 7.223 -11.555 -3.095 1.00 93.00 108 ALA A CA 1
ATOM 855 C C . ALA A 1 108 ? 5.974 -11.166 -2.292 1.00 93.00 108 ALA A C 1
ATOM 857 O O . ALA A 1 108 ? 4.905 -11.036 -2.879 1.00 93.00 108 ALA A O 1
ATOM 858 N N . GLY A 1 109 ? 6.117 -10.885 -0.990 1.00 90.81 109 GLY A N 1
ATOM 859 C CA . GLY A 1 109 ? 5.029 -10.368 -0.157 1.00 90.81 109 GLY A CA 1
ATOM 860 C C . GLY A 1 109 ? 4.477 -9.038 -0.670 1.00 90.81 109 GLY A C 1
ATOM 861 O O . GLY A 1 109 ? 3.264 -8.867 -0.752 1.00 90.81 109 GLY A O 1
ATOM 862 N N . LEU A 1 110 ? 5.354 -8.130 -1.110 1.00 91.50 110 LEU A N 1
ATOM 863 C CA . LEU A 1 110 ? 4.952 -6.856 -1.709 1.00 91.50 110 LEU A CA 1
ATOM 864 C C . LEU A 1 110 ? 4.151 -7.041 -3.012 1.00 91.50 110 LEU A C 1
ATOM 866 O O . LEU A 1 110 ? 3.134 -6.379 -3.208 1.00 91.50 110 LEU A O 1
ATOM 870 N N . ILE A 1 111 ? 4.584 -7.956 -3.884 1.0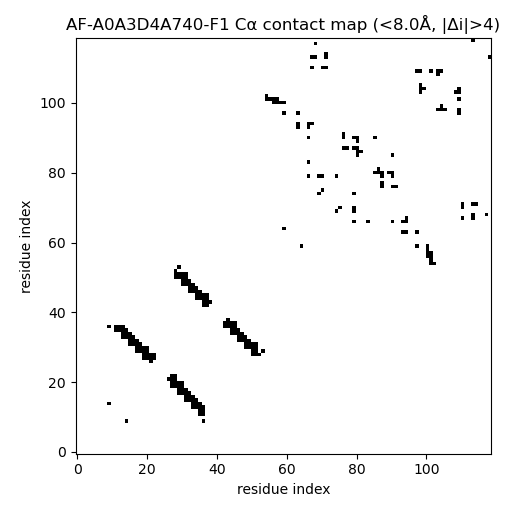0 93.38 111 ILE A N 1
ATOM 871 C CA . ILE A 1 111 ? 3.882 -8.282 -5.135 1.00 93.38 111 ILE A CA 1
ATOM 872 C C . ILE A 1 111 ? 2.533 -8.943 -4.839 1.00 93.38 111 ILE A C 1
ATOM 874 O O . ILE A 1 111 ? 1.514 -8.502 -5.361 1.00 93.38 111 ILE A O 1
ATOM 878 N N . ALA A 1 112 ? 2.508 -9.957 -3.971 1.00 90.06 112 ALA A N 1
ATOM 879 C CA . ALA A 1 112 ? 1.290 -10.666 -3.591 1.00 90.06 112 ALA A CA 1
ATOM 880 C C . ALA A 1 112 ? 0.252 -9.724 -2.965 1.00 90.06 112 ALA A C 1
ATOM 882 O O . ALA A 1 112 ? -0.935 -9.812 -3.282 1.00 90.06 112 ALA A O 1
ATOM 883 N N . TRP A 1 113 ? 0.700 -8.791 -2.117 1.00 90.50 113 TRP A N 1
ATOM 884 C CA . TRP A 1 113 ? -0.162 -7.754 -1.564 1.00 90.50 113 TRP A CA 1
ATOM 885 C C . TRP A 1 113 ? -0.736 -6.862 -2.671 1.00 90.50 113 TRP A C 1
ATOM 887 O O . TRP A 1 113 ? -1.947 -6.647 -2.704 1.00 90.50 113 TRP A O 1
ATOM 897 N N . GLY A 1 114 ? 0.105 -6.394 -3.602 1.00 89.25 114 GLY A N 1
ATOM 898 C CA . GLY A 1 114 ? -0.322 -5.548 -4.717 1.00 89.25 114 GLY A CA 1
ATOM 899 C C . GLY A 1 114 ? -1.345 -6.234 -5.628 1.00 89.25 114 GLY A C 1
ATOM 900 O O . GLY A 1 114 ? -2.373 -5.638 -5.928 1.00 89.25 114 GLY A O 1
ATOM 901 N N . CYS A 1 115 ? -1.129 -7.500 -5.992 1.00 87.81 115 CYS A N 1
ATOM 902 C CA . CYS A 1 115 ? -2.075 -8.264 -6.813 1.00 87.81 115 CYS A CA 1
ATOM 903 C C . CYS A 1 115 ? -3.435 -8.484 -6.131 1.00 87.81 115 CYS A C 1
ATOM 905 O O . CYS A 1 115 ? -4.436 -8.618 -6.820 1.00 87.81 115 CYS A O 1
ATOM 907 N N . ARG A 1 116 ? -3.484 -8.542 -4.793 1.00 83.31 116 ARG A N 1
ATOM 908 C CA . ARG A 1 116 ? -4.731 -8.753 -4.038 1.00 83.31 116 ARG A CA 1
ATOM 909 C C . ARG A 1 116 ? -5.582 -7.484 -3.901 1.00 83.31 116 ARG A C 1
ATOM 911 O O . ARG A 1 116 ? -6.787 -7.604 -3.719 1.00 83.31 116 ARG A O 1
ATOM 918 N N . HIS A 1 117 ? -4.965 -6.300 -3.925 1.00 80.25 117 HIS A N 1
ATOM 919 C CA . HIS A 1 117 ? -5.638 -5.045 -3.551 1.00 80.25 117 HIS A CA 1
ATOM 920 C C . HIS A 1 117 ? -5.635 -3.955 -4.639 1.00 80.25 117 HIS A C 1
ATOM 922 O O . HIS A 1 117 ? -6.344 -2.965 -4.480 1.00 80.25 117 HIS A O 1
ATOM 928 N N . LEU A 1 118 ? -4.830 -4.078 -5.703 1.00 71.12 118 LEU A N 1
ATOM 929 C CA . LEU A 1 118 ? -4.714 -3.073 -6.779 1.00 71.12 118 LEU A CA 1
ATOM 930 C C . LEU A 1 118 ? -5.173 -3.570 -8.160 1.00 71.12 118 LEU A C 1
ATOM 932 O O . LEU A 1 118 ? -5.105 -2.798 -9.118 1.00 71.12 118 LEU A O 1
ATOM 936 N N . VAL A 1 119 ? -5.592 -4.833 -8.260 1.00 59.06 119 VAL A N 1
ATOM 937 C CA . VAL A 1 119 ? -6.174 -5.470 -9.454 1.00 59.06 119 VAL A CA 1
ATOM 938 C C . VAL A 1 119 ? -7.638 -5.749 -9.160 1.00 59.06 119 VAL A C 1
ATOM 940 O O . VAL A 1 119 ? -8.467 -5.449 -10.043 1.00 59.06 119 VAL A O 1
#

Secondary structure (DSSP, 8-state):
-----------S--EEEEEEEESSSS-EEEEEEEEEE--SSS--EEEEEEE------TT--HHHHHHHHHHHTT--HHHHHHHTTS-HHHHHHHHHHHHHHHT--SHHHHHHHHHHH--

Solvent-accessible surface area (backbone atoms only — not comparable to full-atom values): 7244 Å² total; per-residue (Å²): 133,93,84,80,82,74,75,73,72,59,80,76,48,76,43,77,48,77,51,80,39,72,82,45,102,86,42,76,44,46,32,47,36,41,37,40,70,48,101,56,103,50,101,47,63,56,71,53,71,46,72,51,83,61,76,54,62,52,83,69,45,74,67,46,50,51,54,48,53,39,43,63,70,68,43,50,63,66,54,42,13,62,75,69,73,49,54,54,66,56,49,53,50,38,54,51,52,48,24,66,36,53,75,32,94,45,72,66,49,50,38,55,51,44,61,73,75,77,112

Foldseek 3Di:
DDPDPPPPPVVQDKDWDWDWDCPDPPDIWIKIWIWGADPDPDRDTDIDIDGPPPLDQQPLDPLLLLLLVVVLVPDDLVRSCVVSVHDSVVSVVSCVSSCVSSVHDDSVSSNVVCVVPVD

Radius of gyration: 21.3 Å; Cα contacts (8 Å, |Δi|>4): 134; chains: 1; bounding box: 62×32×37 Å